Protein AF-A0A4U7EYM0-F1 (afdb_monomer_lite)

Foldseek 3Di:
DDPVVVVVVVLQVVQVVVVVCVVVVVDPPQWDRDGSDTHRNDPVVVVVVVVVCVPVVVVVVVVVVVVVVVVVVVVVVVVVVVVVVVVCVVPPDPDLCRDVQCVDPDPPSHPPDDD

Radius of gyration: 33.78 Å; chains: 1; bounding box: 42×58×90 Å

pLDDT: mean 76.02, std 15.26, range [50.72, 98.31]

Structure (mmCIF, N/CA/C/O backbone):
data_AF-A0A4U7EYM0-F1
#
_entry.id   AF-A0A4U7EYM0-F1
#
loop_
_atom_site.group_PDB
_atom_site.id
_atom_site.type_symbol
_atom_site.label_atom_id
_atom_site.label_alt_id
_atom_site.label_comp_id
_atom_site.label_asym_id
_atom_site.label_entity_id
_atom_site.label_seq_id
_atom_site.pdbx_PDB_ins_code
_atom_site.Cartn_x
_atom_site.Cartn_y
_atom_site.Cartn_z
_atom_site.occupancy
_atom_site.B_iso_or_equiv
_atom_site.auth_seq_id
_atom_site.auth_comp_id
_atom_site.auth_asym_id
_atom_site.auth_atom_id
_atom_site.pdbx_PDB_model_num
ATOM 1 N N . MET A 1 1 ? -23.290 41.414 9.572 1.00 57.75 1 MET A N 1
ATOM 2 C CA . MET A 1 1 ? -22.552 40.535 10.510 1.00 57.75 1 MET A CA 1
ATOM 3 C C . MET A 1 1 ? -22.313 39.215 9.796 1.00 57.75 1 MET A C 1
ATOM 5 O O . MET A 1 1 ? -23.268 38.661 9.271 1.00 57.75 1 MET A O 1
ATOM 9 N N . ASN A 1 2 ? -21.056 38.797 9.650 1.00 80.56 2 ASN A N 1
ATOM 10 C CA . ASN A 1 2 ? -20.677 37.737 8.712 1.00 80.56 2 ASN A CA 1
ATOM 11 C C . ASN A 1 2 ? -21.069 36.350 9.256 1.00 80.56 2 ASN A C 1
ATOM 13 O O . ASN A 1 2 ? -20.695 36.002 10.375 1.00 80.56 2 ASN A O 1
ATOM 17 N N . THR A 1 3 ? -21.802 35.558 8.473 1.00 81.00 3 THR A N 1
ATOM 18 C CA . THR A 1 3 ? -22.247 34.193 8.831 1.00 81.00 3 THR A CA 1
ATOM 19 C C . THR A 1 3 ? -21.072 33.282 9.184 1.00 81.00 3 THR A C 1
ATOM 21 O O . THR A 1 3 ? -21.160 32.466 10.097 1.00 81.00 3 THR A O 1
ATOM 24 N N . LEU A 1 4 ? -19.934 33.499 8.526 1.00 81.31 4 LEU A N 1
ATOM 25 C CA . LEU A 1 4 ? -18.688 32.773 8.744 1.00 81.31 4 LEU A CA 1
ATOM 26 C C . LEU A 1 4 ? -18.145 32.933 10.174 1.00 81.31 4 LEU A C 1
ATOM 28 O O . LEU A 1 4 ? -17.595 31.987 10.730 1.00 81.31 4 LEU A O 1
ATOM 32 N N . PHE A 1 5 ? -18.357 34.098 10.797 1.00 86.56 5 PHE A N 1
ATOM 33 C CA . PHE A 1 5 ? -17.927 34.359 12.172 1.00 86.56 5 PHE A CA 1
ATOM 34 C C . PHE A 1 5 ? -18.737 33.521 13.169 1.00 86.56 5 PHE A C 1
ATOM 36 O O . PHE A 1 5 ? -18.164 32.888 14.047 1.00 86.56 5 PHE A O 1
ATOM 43 N N . TRP A 1 6 ? -20.057 33.425 12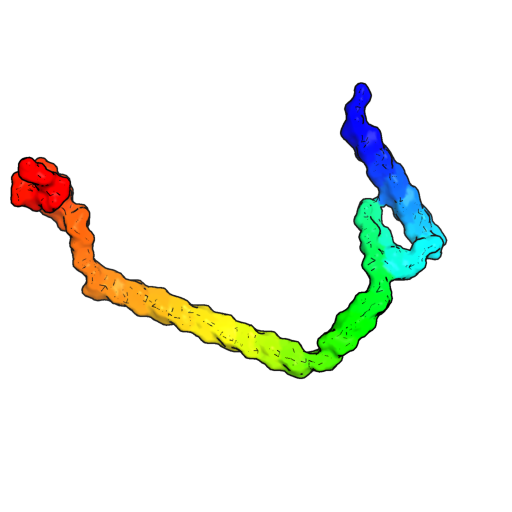.975 1.00 87.69 6 TRP A N 1
ATOM 44 C CA . TRP A 1 6 ? -20.937 32.600 13.809 1.00 87.69 6 TRP A CA 1
ATOM 45 C C . TRP A 1 6 ? -20.645 31.106 13.688 1.00 87.69 6 TRP A C 1
ATOM 47 O O . TRP A 1 6 ? -20.673 30.397 14.692 1.00 87.69 6 TRP A O 1
ATOM 57 N N . VAL A 1 7 ? -20.318 30.632 12.483 1.00 84.00 7 VAL A N 1
ATOM 58 C CA . VAL A 1 7 ? -19.906 29.237 12.269 1.00 84.00 7 VAL A CA 1
ATOM 59 C C . VAL A 1 7 ? -18.592 28.951 12.995 1.00 84.00 7 VAL A C 1
ATOM 61 O O . VAL A 1 7 ? -18.506 27.969 13.726 1.00 84.00 7 VAL A O 1
ATOM 64 N N . LEU A 1 8 ? -17.592 29.828 12.867 1.00 84.88 8 LEU A N 1
ATOM 65 C CA . LEU A 1 8 ? -16.308 29.686 13.565 1.00 84.88 8 LEU A CA 1
ATOM 66 C C . LEU A 1 8 ? -16.468 29.711 15.085 1.00 84.88 8 LEU A C 1
ATOM 68 O O . LEU A 1 8 ? -15.923 28.850 15.772 1.00 84.88 8 LEU A O 1
ATOM 72 N N . THR A 1 9 ? -17.252 30.650 15.615 1.00 88.31 9 THR A N 1
ATOM 73 C CA . THR A 1 9 ? -17.550 30.719 17.049 1.00 88.31 9 THR A CA 1
ATOM 74 C C . THR A 1 9 ? -18.300 29.476 17.523 1.00 88.31 9 THR A C 1
ATOM 76 O O . THR A 1 9 ? -17.955 28.934 18.568 1.00 88.31 9 THR A O 1
ATOM 79 N N . GLY A 1 10 ? -19.270 28.977 16.752 1.00 85.38 10 GLY A N 1
ATOM 80 C CA . GLY A 1 10 ? -19.999 27.748 17.070 1.00 85.38 10 GLY A CA 1
ATOM 81 C C . GLY A 1 10 ? -19.096 26.514 17.098 1.00 85.38 10 GLY A C 1
ATOM 82 O O . GLY A 1 10 ? -19.151 25.734 18.046 1.00 85.38 10 GLY A O 1
ATOM 83 N N . VAL A 1 11 ? -18.210 26.366 16.109 1.00 83.06 11 VAL A N 1
ATOM 84 C CA . VAL A 1 11 ? -17.242 25.257 16.038 1.00 83.06 11 VAL A CA 1
ATOM 85 C C . VAL A 1 11 ? -16.229 25.329 17.181 1.00 83.06 11 VAL A C 1
ATOM 87 O O . VAL A 1 11 ? -15.931 24.304 17.795 1.00 83.06 11 VAL A O 1
ATOM 90 N N . LEU A 1 12 ? -15.720 26.521 17.504 1.00 83.44 12 LEU A N 1
ATOM 91 C CA . LEU A 1 12 ? -14.781 26.713 18.612 1.00 83.44 12 LEU A CA 1
ATOM 92 C C . LEU A 1 12 ? -15.440 26.457 19.970 1.00 83.44 12 LEU A C 1
ATOM 94 O O . LEU A 1 12 ? -14.860 25.758 20.797 1.00 83.44 12 LEU A O 1
ATOM 98 N N . ALA A 1 13 ? -16.658 26.958 20.183 1.00 85.31 13 ALA A N 1
ATOM 99 C CA . ALA A 1 13 ? -17.414 26.720 21.409 1.00 85.31 13 ALA A CA 1
ATOM 100 C C . ALA A 1 13 ? -17.739 25.231 21.590 1.00 85.31 13 ALA A C 1
ATOM 102 O O . ALA A 1 13 ? -17.542 24.687 22.676 1.00 85.31 13 ALA A O 1
ATOM 103 N N . TYR A 1 14 ? -18.167 24.554 20.519 1.00 78.94 14 TYR A N 1
ATOM 104 C CA . TYR A 1 14 ? -18.392 23.110 20.523 1.00 78.94 14 TYR A CA 1
ATOM 105 C C . TYR A 1 14 ? -17.108 22.338 20.847 1.00 78.94 14 TYR A C 1
ATOM 107 O O . TYR A 1 14 ? -17.114 21.468 21.713 1.00 78.94 14 TYR A O 1
ATOM 115 N N . SER A 1 15 ? -15.993 22.694 20.204 1.00 72.69 15 SER A N 1
ATOM 116 C CA . SER A 1 15 ? -14.702 22.035 20.427 1.00 72.69 15 SER A CA 1
ATOM 117 C C . SER A 1 15 ? -14.215 22.219 21.866 1.00 72.69 15 SER A C 1
ATOM 119 O O . SER A 1 15 ? -13.784 21.254 22.491 1.00 72.69 15 SER A O 1
ATOM 121 N N . ALA A 1 16 ? -14.334 23.428 22.423 1.00 79.50 16 ALA A N 1
ATOM 122 C CA . ALA A 1 16 ? -13.968 23.712 23.808 1.00 79.50 16 ALA A CA 1
ATOM 123 C C . ALA A 1 16 ? -14.852 22.948 24.809 1.00 79.50 16 ALA A C 1
ATOM 125 O O . ALA A 1 16 ? -14.336 22.365 25.761 1.00 79.50 16 ALA A O 1
ATOM 126 N N . ALA A 1 17 ? -16.167 22.891 24.572 1.00 79.69 17 ALA A N 1
ATOM 127 C CA . ALA A 1 17 ? -17.091 22.119 25.400 1.00 79.69 17 ALA A CA 1
ATOM 128 C C . ALA A 1 17 ? -16.778 20.615 25.360 1.00 79.69 17 ALA A C 1
ATOM 130 O O . ALA A 1 17 ? -16.824 19.945 26.391 1.00 79.69 17 ALA A O 1
ATOM 131 N N . MET A 1 18 ? -16.421 20.092 24.184 1.00 67.75 18 MET A N 1
ATOM 132 C CA . MET A 1 18 ? -16.094 18.680 23.997 1.00 67.75 18 MET A CA 1
ATOM 133 C C . MET A 1 18 ? -14.759 18.302 24.654 1.00 67.75 18 MET A C 1
ATOM 135 O O . MET A 1 18 ? -14.682 17.263 25.303 1.00 67.75 18 MET A O 1
ATOM 139 N N . LEU A 1 19 ? -13.737 19.161 24.551 1.00 70.00 19 LEU A N 1
ATOM 140 C CA . LEU A 1 19 ? -12.451 18.988 25.242 1.00 70.00 19 LEU A CA 1
ATOM 141 C C . LEU A 1 19 ? -12.616 19.013 26.767 1.00 70.00 19 LEU A C 1
ATOM 143 O O . LEU A 1 19 ? -12.049 18.182 27.465 1.00 70.00 19 LEU A O 1
ATOM 147 N N . TRP A 1 20 ? -13.453 19.912 27.283 1.00 73.12 20 TRP A N 1
ATOM 148 C CA . TRP A 1 20 ? -13.741 19.989 28.715 1.00 73.12 20 TRP A CA 1
ATOM 149 C C . TRP A 1 20 ? -14.511 18.767 29.242 1.00 73.12 20 TRP A C 1
ATOM 151 O O . TRP A 1 20 ? -14.329 18.356 30.389 1.00 73.12 20 TRP A O 1
ATOM 161 N N . LEU A 1 21 ? -15.367 18.159 28.413 1.00 69.50 21 LEU A N 1
ATOM 162 C CA . LEU A 1 21 ? -16.046 16.899 28.735 1.00 69.50 21 LEU A CA 1
ATOM 163 C C . LEU A 1 21 ? -15.085 15.697 28.731 1.00 69.50 21 LEU A C 1
ATOM 165 O O . LEU A 1 21 ? -15.248 14.792 29.552 1.00 69.50 21 LEU A O 1
ATOM 169 N N . ASP A 1 22 ? -14.100 15.706 27.829 1.00 64.25 22 ASP A N 1
ATOM 170 C CA . ASP A 1 22 ? -13.041 14.694 27.722 1.00 64.25 22 ASP A CA 1
ATOM 171 C C . ASP A 1 22 ? -12.099 14.741 28.932 1.00 64.25 22 ASP A C 1
ATOM 173 O O . ASP A 1 22 ? -11.878 13.720 29.580 1.00 64.25 22 ASP A O 1
ATOM 177 N N . GLU A 1 23 ? -11.653 15.937 29.337 1.00 64.75 23 GLU A N 1
ATOM 178 C CA . GLU A 1 23 ? -10.830 16.129 30.544 1.00 64.75 23 GLU A CA 1
ATOM 179 C C . GLU A 1 23 ? -11.538 15.690 31.835 1.00 64.75 23 GLU A C 1
ATOM 181 O O . GLU A 1 23 ? -10.892 15.255 32.788 1.00 64.75 23 GLU A O 1
ATOM 186 N N . ARG A 1 24 ? -12.874 15.764 31.874 1.00 66.69 24 ARG A N 1
ATOM 187 C CA . ARG A 1 24 ? -13.686 15.319 33.018 1.00 66.69 24 ARG A CA 1
ATOM 188 C C . ARG A 1 24 ? -13.892 13.805 33.087 1.00 66.69 24 ARG A C 1
ATOM 190 O O . ARG A 1 24 ? -14.511 13.338 34.041 1.00 66.69 24 ARG A O 1
ATOM 197 N N . GLY A 1 25 ? -13.411 13.041 32.103 1.00 58.38 25 GLY A N 1
ATOM 198 C CA . GLY A 1 25 ? -13.461 11.575 32.118 1.00 58.38 25 GLY A CA 1
ATOM 199 C C . GLY A 1 25 ? -14.876 10.987 32.073 1.00 58.38 25 GLY A C 1
ATOM 200 O O . GLY A 1 25 ? -15.078 9.831 32.434 1.00 58.38 25 GLY A O 1
ATOM 201 N N . VAL A 1 26 ? -15.872 11.777 31.656 1.00 60.59 26 VAL A N 1
ATOM 202 C CA . VAL A 1 26 ? -17.271 11.326 31.514 1.00 60.59 26 VAL A CA 1
ATOM 203 C C . VAL A 1 26 ? -17.482 10.605 30.177 1.00 60.59 26 VAL A C 1
ATOM 205 O O . VAL A 1 26 ? -18.482 9.914 29.981 1.00 60.59 26 VAL A O 1
ATOM 208 N N . LEU A 1 27 ? -16.539 10.765 29.242 1.00 56.19 27 LEU A N 1
ATOM 20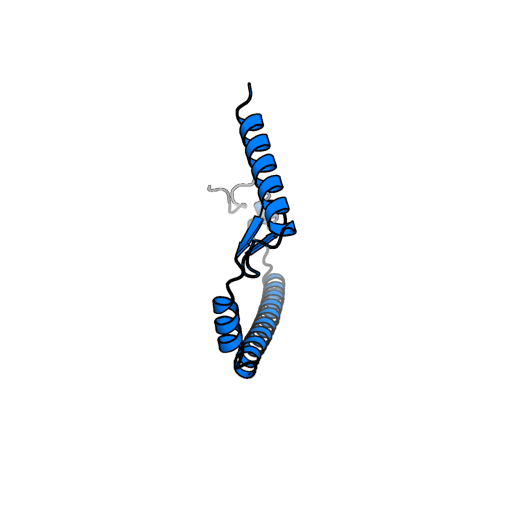9 C CA . LEU A 1 27 ? -16.540 10.078 27.960 1.00 56.19 27 LEU A CA 1
ATOM 210 C C . LEU A 1 27 ? -15.938 8.671 28.132 1.00 56.19 27 LEU A C 1
ATOM 212 O O . LEU A 1 27 ? -14.829 8.538 28.644 1.00 56.19 27 LEU A O 1
ATOM 216 N N . PRO A 1 28 ? -16.652 7.604 27.726 1.00 58.31 28 PRO A N 1
ATOM 217 C CA . PRO A 1 28 ? -16.126 6.245 27.805 1.00 58.31 28 PRO A CA 1
ATOM 218 C C . PRO A 1 28 ? -14.893 6.095 26.904 1.00 58.31 28 PRO A C 1
ATOM 220 O O . PRO A 1 28 ? -14.884 6.646 25.806 1.00 58.31 28 PRO A O 1
ATOM 223 N N . ASP A 1 29 ? -13.917 5.262 27.298 1.00 59.72 29 ASP A N 1
ATOM 224 C CA . ASP A 1 29 ? -12.638 5.000 26.588 1.00 59.72 29 ASP A CA 1
ATOM 225 C C . ASP A 1 29 ? -12.769 4.660 25.083 1.00 59.72 29 ASP A C 1
ATOM 227 O O . ASP A 1 29 ? -11.795 4.653 24.324 1.00 59.72 29 ASP A O 1
ATOM 231 N N . SER A 1 30 ? -13.984 4.345 24.631 1.00 55.62 30 SER A N 1
ATOM 232 C CA . SER A 1 30 ? -14.353 4.173 23.227 1.00 55.62 30 SER A CA 1
ATOM 233 C C . SER A 1 30 ? -14.446 5.471 22.414 1.00 55.62 30 SER A C 1
ATOM 235 O O . SER A 1 30 ? -14.582 5.397 21.195 1.00 55.62 30 SER A O 1
ATOM 237 N N . ILE A 1 31 ? -14.411 6.649 23.035 1.00 58.59 31 ILE A N 1
ATOM 238 C CA . ILE A 1 31 ? -14.523 7.951 22.372 1.00 58.59 31 ILE A CA 1
ATOM 239 C C . ILE A 1 31 ? -13.304 8.764 22.788 1.00 58.59 31 ILE A C 1
ATOM 241 O O . ILE A 1 31 ? -13.212 9.189 23.929 1.00 58.59 31 ILE A O 1
ATOM 245 N N . ARG A 1 32 ? -12.353 8.954 21.870 1.00 58.53 32 ARG A N 1
ATOM 246 C CA . ARG A 1 32 ? -11.210 9.841 22.103 1.00 58.53 32 ARG A CA 1
ATOM 247 C C . ARG A 1 32 ? -11.439 11.131 21.336 1.00 58.53 32 ARG A C 1
ATOM 249 O O . ARG A 1 32 ? -11.572 11.107 20.107 1.00 58.53 32 ARG A O 1
ATOM 256 N N . VAL A 1 33 ? -11.479 12.240 22.059 1.00 59.81 33 VAL A N 1
ATOM 257 C CA . VAL A 1 33 ? -11.536 13.576 21.473 1.00 59.81 33 VAL A CA 1
ATOM 258 C C . VAL A 1 33 ? -10.096 14.009 21.207 1.00 59.81 33 VAL A C 1
ATOM 260 O O . VAL A 1 33 ? -9.242 13.988 22.084 1.00 59.81 33 VAL A O 1
ATOM 263 N N . SER A 1 34 ? -9.756 14.321 19.961 1.00 59.19 34 SER A N 1
ATOM 264 C CA . SER A 1 34 ? -8.450 14.896 19.616 1.00 59.19 34 SER A CA 1
ATOM 265 C C . SER A 1 34 ? -8.713 16.201 18.877 1.00 59.19 34 SER A C 1
ATOM 267 O O . SER A 1 34 ? -8.711 16.254 17.649 1.00 59.19 34 SER A O 1
ATOM 269 N N . GLY A 1 35 ? -9.041 17.245 19.646 1.00 64.25 35 GLY A N 1
ATOM 270 C CA . GLY A 1 35 ? -9.480 18.542 19.120 1.00 64.25 35 GLY A CA 1
ATOM 271 C C . GLY A 1 35 ? -10.900 18.487 18.521 1.00 64.25 35 GLY A C 1
ATOM 272 O O . GLY A 1 35 ? -11.779 17.887 19.135 1.00 64.25 35 GLY A O 1
ATOM 273 N N . PRO A 1 36 ? -11.160 19.078 17.334 1.00 57.94 36 PRO A N 1
ATOM 274 C CA . PRO A 1 36 ? -12.485 19.072 16.695 1.00 57.94 36 PRO A CA 1
ATOM 275 C C . PRO A 1 36 ? -12.880 17.709 16.097 1.00 57.94 36 PRO A C 1
ATOM 277 O O . PRO A 1 36 ? -13.976 17.562 15.558 1.00 57.94 36 PRO A O 1
ATOM 280 N N . ILE A 1 37 ? -11.988 16.714 16.145 1.00 56.78 37 ILE A N 1
ATOM 281 C CA . ILE A 1 37 ? -12.199 15.393 15.552 1.00 56.78 37 ILE A CA 1
ATOM 282 C C . ILE A 1 37 ? -12.531 14.392 16.660 1.00 56.78 37 ILE A C 1
ATOM 284 O O . ILE A 1 37 ? -11.741 14.160 17.580 1.00 56.78 37 ILE A O 1
ATOM 288 N N . LEU A 1 38 ? -13.697 13.759 16.533 1.00 63.12 38 LEU A N 1
ATOM 289 C CA . LEU A 1 38 ? -14.134 12.663 17.392 1.00 63.12 38 LEU A CA 1
ATOM 290 C C . LEU A 1 38 ? -13.694 11.331 16.796 1.00 63.12 38 LEU A C 1
ATOM 292 O O . LEU A 1 38 ? -14.181 10.916 15.745 1.00 63.12 38 LEU A O 1
ATOM 296 N N . THR A 1 39 ? -12.790 10.636 17.483 1.00 66.81 39 THR A N 1
ATOM 297 C CA . THR A 1 39 ? -12.384 9.288 17.084 1.00 66.81 39 THR A CA 1
ATOM 298 C C . THR A 1 39 ? -13.167 8.264 17.895 1.00 66.81 39 THR A C 1
ATOM 300 O O . THR A 1 39 ? -12.898 8.037 19.076 1.00 66.81 39 THR A O 1
ATOM 303 N N . LEU A 1 40 ? -14.132 7.615 17.245 1.00 64.19 40 LEU A N 1
ATOM 304 C CA . LEU A 1 40 ? -14.883 6.498 17.813 1.00 64.19 40 LEU A CA 1
ATOM 305 C C . LEU A 1 40 ? -14.052 5.212 17.702 1.00 64.19 40 LEU A C 1
ATOM 307 O O . LEU A 1 40 ? -13.973 4.576 16.650 1.00 64.19 40 LEU A O 1
ATOM 311 N N . ARG A 1 41 ? -13.423 4.807 18.803 1.00 62.44 41 ARG A N 1
ATOM 312 C CA . ARG A 1 41 ? -12.702 3.541 18.931 1.00 62.44 41 ARG A CA 1
ATOM 313 C C . ARG A 1 41 ? -13.658 2.463 19.439 1.00 62.44 41 ARG A C 1
ATOM 315 O O . ARG A 1 41 ? -13.779 2.212 20.634 1.00 62.44 41 ARG A O 1
ATOM 322 N N . THR A 1 42 ? -14.323 1.766 18.521 1.00 67.31 42 THR A N 1
ATOM 323 C CA . THR A 1 42 ? -15.114 0.586 18.897 1.00 67.31 42 THR A CA 1
ATOM 324 C C . THR A 1 42 ? -14.185 -0.592 19.216 1.00 67.31 42 THR A C 1
ATOM 326 O O . THR A 1 42 ? -13.421 -1.068 18.375 1.00 67.31 42 THR A O 1
ATOM 329 N N . LEU A 1 43 ? -14.252 -1.110 20.446 1.00 64.56 43 LEU A N 1
ATOM 330 C CA . LEU A 1 43 ? -13.479 -2.293 20.861 1.00 64.56 43 LEU A CA 1
ATOM 331 C C . LEU A 1 43 ? -13.822 -3.537 20.018 1.00 64.56 43 LEU A C 1
ATOM 333 O O . LEU A 1 43 ? -12.967 -4.390 19.782 1.00 64.56 43 LEU A O 1
ATOM 337 N N . ARG A 1 44 ? -15.055 -3.609 19.496 1.00 67.50 44 ARG A N 1
ATOM 338 C CA . ARG A 1 44 ? -15.527 -4.703 18.631 1.00 67.50 44 ARG A CA 1
ATOM 339 C C . ARG A 1 44 ? -14.758 -4.785 17.308 1.00 67.50 44 ARG A C 1
ATOM 341 O O . ARG A 1 44 ? -14.402 -5.886 16.893 1.00 67.50 44 ARG A O 1
ATOM 348 N N . GLY A 1 45 ? -14.450 -3.645 16.682 1.00 70.06 45 GLY A N 1
ATOM 349 C CA . GLY A 1 45 ? -13.683 -3.608 15.433 1.00 70.06 45 GLY A CA 1
ATOM 350 C C . GLY A 1 45 ? -12.257 -4.125 15.618 1.00 70.06 45 GLY A C 1
ATOM 351 O O . GLY A 1 45 ? -11.769 -4.914 14.813 1.00 70.06 45 GLY A O 1
ATOM 352 N N . ARG A 1 46 ? -11.620 -3.772 16.741 1.00 75.12 46 ARG A N 1
ATOM 353 C CA . ARG A 1 46 ? -10.284 -4.272 17.087 1.00 75.12 46 ARG A CA 1
ATOM 354 C C . ARG A 1 46 ? -10.264 -5.792 17.252 1.00 75.12 46 ARG A C 1
ATOM 356 O O . ARG A 1 46 ? -9.387 -6.433 16.695 1.00 75.12 46 ARG A O 1
ATOM 363 N N . ILE A 1 47 ? -11.236 -6.371 17.958 1.00 78.75 47 ILE A N 1
ATOM 364 C CA . ILE A 1 47 ? -11.311 -7.828 18.168 1.00 78.75 47 ILE A CA 1
ATOM 365 C C . ILE A 1 47 ? -11.490 -8.568 16.837 1.00 78.75 47 ILE A C 1
ATOM 367 O O . ILE A 1 47 ? -10.872 -9.612 16.618 1.00 78.75 47 ILE A O 1
ATOM 371 N N . PHE A 1 48 ? -12.317 -8.030 15.937 1.00 83.12 48 PHE A N 1
ATOM 372 C CA . PHE A 1 48 ? -12.497 -8.583 14.597 1.00 83.12 48 PHE A CA 1
ATOM 373 C C . PHE A 1 48 ? -11.198 -8.531 13.780 1.00 83.12 48 PHE A C 1
ATOM 375 O O . PHE A 1 48 ? -10.784 -9.552 13.231 1.00 83.12 48 PHE A O 1
ATOM 382 N N . LEU A 1 49 ? -10.522 -7.379 13.759 1.00 83.88 49 LEU A N 1
ATOM 383 C CA . LEU A 1 49 ? -9.242 -7.209 13.068 1.00 83.88 49 LEU A CA 1
ATOM 384 C C . LEU A 1 49 ? -8.148 -8.102 13.661 1.00 83.88 49 LEU A C 1
ATOM 386 O O . LEU A 1 49 ? -7.433 -8.758 12.911 1.00 83.88 49 LEU A O 1
ATOM 390 N N . ASP A 1 50 ? -8.065 -8.209 14.988 1.00 84.31 50 ASP A N 1
ATOM 391 C CA . ASP A 1 50 ? -7.133 -9.111 15.666 1.00 84.31 50 ASP A CA 1
ATOM 392 C C . ASP A 1 50 ? -7.415 -10.569 15.290 1.00 84.31 50 ASP A C 1
ATOM 394 O O . ASP A 1 50 ? -6.480 -11.327 15.038 1.00 84.31 50 ASP A O 1
ATOM 398 N N . ARG A 1 51 ? -8.692 -10.973 15.191 1.00 85.44 51 ARG A N 1
ATOM 399 C CA . ARG A 1 51 ? -9.092 -12.322 14.759 1.00 85.44 51 ARG A CA 1
ATOM 400 C C . ARG A 1 51 ? -8.733 -12.585 13.297 1.00 85.44 51 ARG A C 1
ATOM 402 O O . ARG A 1 51 ? -8.244 -13.672 12.998 1.00 85.44 51 ARG A O 1
ATOM 409 N N . LEU A 1 52 ? -8.927 -11.607 12.416 1.00 87.69 52 LEU A N 1
ATOM 410 C CA . LEU A 1 52 ? -8.585 -11.697 10.995 1.00 87.69 52 LEU A CA 1
ATOM 411 C C . LEU A 1 52 ? -7.065 -11.669 10.754 1.00 87.69 52 LEU A C 1
ATOM 413 O O . LEU A 1 52 ? -6.568 -12.300 9.822 1.00 87.69 52 LEU A O 1
ATOM 417 N N . ALA A 1 53 ? -6.314 -11.002 11.632 1.00 84.75 53 ALA A N 1
ATOM 418 C CA . ALA A 1 53 ? -4.856 -10.946 11.614 1.00 84.75 53 ALA A CA 1
ATOM 419 C C . ALA A 1 53 ? -4.179 -12.179 12.251 1.00 84.75 53 ALA A C 1
ATOM 421 O O . ALA A 1 53 ? -2.964 -12.348 12.108 1.00 84.75 53 ALA A O 1
ATOM 422 N N . ARG A 1 54 ? -4.928 -13.067 12.932 1.00 86.25 54 ARG A N 1
ATOM 423 C CA . ARG A 1 54 ? -4.394 -14.305 13.547 1.00 86.25 54 ARG A CA 1
ATOM 424 C C . ARG A 1 54 ? -3.569 -15.171 12.591 1.00 86.25 54 ARG A C 1
ATOM 426 O O . ARG A 1 54 ? -2.476 -15.575 12.994 1.00 86.25 54 ARG A O 1
ATOM 433 N N . PRO A 1 55 ? -4.005 -15.470 11.351 1.00 88.94 55 PRO A N 1
ATOM 434 C CA . PRO A 1 55 ? -3.217 -16.269 10.419 1.00 88.94 55 PRO A CA 1
ATOM 435 C C . PRO A 1 55 ? -2.074 -15.452 9.791 1.00 88.94 55 PRO A C 1
ATOM 437 O O . PRO A 1 55 ? -1.997 -15.280 8.576 1.00 88.94 55 PRO A O 1
ATOM 440 N N . LYS A 1 56 ? -1.122 -14.987 10.612 1.00 85.12 56 LYS A N 1
ATOM 441 C CA . LYS A 1 56 ? 0.044 -14.192 10.180 1.00 85.12 56 LYS A CA 1
ATOM 442 C C . LYS A 1 56 ? 0.856 -14.868 9.072 1.00 85.12 56 LYS A C 1
ATOM 444 O O . LYS A 1 56 ? 1.478 -14.184 8.270 1.00 85.12 56 LYS A O 1
ATOM 449 N N . ARG A 1 57 ? 0.865 -16.205 9.026 1.00 87.62 57 ARG A N 1
ATOM 450 C CA . ARG A 1 57 ? 1.548 -16.983 7.981 1.00 87.62 57 ARG A CA 1
ATOM 451 C C . ARG A 1 57 ? 0.911 -16.804 6.601 1.00 87.62 57 ARG A C 1
ATOM 453 O O . ARG A 1 57 ? 1.654 -16.584 5.654 1.00 87.62 57 ARG A O 1
ATOM 460 N N . LEU A 1 58 ? -0.422 -16.834 6.501 1.00 91.31 58 LEU A N 1
ATOM 461 C CA . LEU A 1 58 ? -1.136 -16.585 5.240 1.00 91.31 58 LEU A CA 1
ATOM 462 C C . LEU A 1 58 ? -0.859 -15.168 4.739 1.00 91.31 58 LEU A C 1
ATOM 464 O O . LEU A 1 58 ? -0.438 -14.991 3.602 1.00 91.31 58 LEU A O 1
ATOM 468 N N . TRP A 1 59 ? -0.994 -14.173 5.619 1.00 93.69 59 TRP A N 1
ATOM 469 C CA . TRP A 1 59 ? -0.722 -12.777 5.276 1.00 93.69 59 TRP A CA 1
ATOM 470 C C . TRP A 1 59 ? 0.724 -12.546 4.832 1.00 93.69 59 TRP A C 1
ATOM 472 O O . TRP A 1 59 ? 0.957 -11.842 3.856 1.00 93.69 59 TRP A O 1
ATOM 482 N N . ARG A 1 60 ? 1.700 -13.177 5.497 1.00 90.62 60 ARG A N 1
ATOM 483 C CA . ARG A 1 60 ? 3.110 -13.113 5.083 1.00 90.62 60 ARG A CA 1
ATOM 484 C C . ARG A 1 60 ? 3.360 -13.803 3.748 1.00 90.62 60 ARG A C 1
ATOM 486 O O . ARG A 1 60 ? 4.128 -13.278 2.957 1.00 90.62 60 ARG A O 1
ATOM 493 N N . ALA A 1 61 ? 2.729 -14.946 3.489 1.00 93.19 61 ALA A N 1
ATOM 494 C CA . ALA A 1 61 ? 2.859 -15.629 2.207 1.00 93.19 61 ALA A CA 1
ATOM 495 C C . ALA A 1 61 ? 2.309 -14.761 1.067 1.00 93.19 61 ALA A C 1
ATOM 497 O O . ALA A 1 61 ? 3.008 -14.548 0.084 1.00 93.19 61 ALA A O 1
ATOM 498 N N . VAL A 1 62 ? 1.114 -14.185 1.235 1.00 94.12 62 VAL A N 1
ATOM 499 C CA . VAL A 1 62 ? 0.517 -13.264 0.254 1.00 94.12 62 VAL A CA 1
ATOM 500 C C . VAL A 1 62 ? 1.385 -12.020 0.063 1.00 94.12 62 VAL A C 1
ATOM 502 O O . VAL A 1 62 ? 1.650 -11.636 -1.071 1.00 94.12 62 VAL A O 1
ATOM 505 N N . ALA A 1 63 ? 1.879 -11.420 1.148 1.00 93.44 63 ALA A N 1
ATOM 506 C CA . ALA A 1 63 ? 2.748 -10.248 1.071 1.00 93.44 63 ALA A CA 1
ATOM 507 C C . ALA A 1 63 ? 4.072 -10.554 0.354 1.00 93.44 63 ALA A C 1
ATOM 509 O O . ALA A 1 63 ? 4.483 -9.792 -0.513 1.00 93.44 63 ALA A O 1
ATOM 510 N N . ASN A 1 64 ? 4.714 -11.683 0.665 1.00 95.69 64 ASN A N 1
ATOM 511 C CA . ASN A 1 64 ? 5.963 -12.092 0.025 1.00 95.69 64 ASN A CA 1
ATOM 512 C C . ASN A 1 64 ? 5.758 -12.472 -1.446 1.00 95.69 64 ASN A C 1
ATOM 514 O O . ASN A 1 64 ? 6.604 -12.149 -2.274 1.00 95.69 64 ASN A O 1
ATOM 518 N N . LEU A 1 65 ? 4.638 -13.119 -1.786 1.00 96.50 65 LEU A N 1
ATOM 519 C CA . LEU A 1 65 ? 4.268 -13.402 -3.174 1.00 96.50 65 LEU A CA 1
ATOM 520 C C . LEU A 1 65 ? 4.006 -12.112 -3.951 1.00 96.50 65 LEU A C 1
ATOM 522 O O . LEU A 1 65 ? 4.501 -11.968 -5.063 1.00 96.50 65 LEU A O 1
ATOM 526 N N . GLY A 1 66 ? 3.280 -11.161 -3.360 1.00 95.44 66 GLY A N 1
ATOM 527 C CA . GLY A 1 66 ? 3.040 -9.851 -3.961 1.00 95.44 66 GLY A CA 1
ATOM 528 C C . GLY A 1 66 ? 4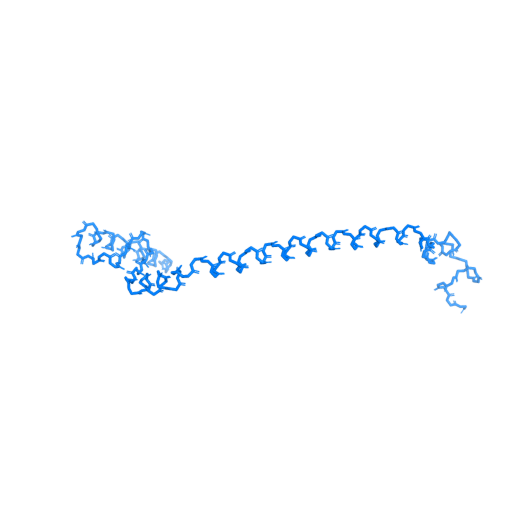.334 -9.064 -4.158 1.00 95.44 66 GLY A C 1
ATOM 529 O O . GLY A 1 66 ? 4.566 -8.532 -5.238 1.00 95.44 66 GLY A O 1
ATOM 530 N N . LEU A 1 67 ? 5.211 -9.051 -3.152 1.00 96.94 67 LEU A N 1
ATOM 531 C CA . LEU A 1 67 ? 6.517 -8.398 -3.227 1.00 96.94 67 LEU A CA 1
ATOM 532 C C . LEU A 1 67 ? 7.408 -9.041 -4.297 1.00 96.94 67 LEU A C 1
ATOM 534 O O . LEU A 1 67 ? 7.988 -8.334 -5.116 1.00 96.94 67 LEU A O 1
ATOM 538 N N . GLY A 1 68 ? 7.488 -10.374 -4.320 1.00 96.94 68 GLY A N 1
ATOM 539 C CA . GLY A 1 68 ? 8.242 -11.112 -5.331 1.00 96.94 68 GLY A CA 1
ATOM 540 C C . GLY A 1 68 ? 7.692 -10.884 -6.738 1.00 96.94 68 GLY A C 1
ATOM 541 O O . GLY A 1 68 ? 8.454 -10.586 -7.651 1.00 96.94 68 GLY A O 1
ATOM 542 N N . GLY A 1 69 ? 6.369 -10.947 -6.909 1.00 97.56 69 GLY A N 1
ATOM 543 C CA . GLY A 1 69 ? 5.703 -10.687 -8.185 1.00 97.56 69 GLY A CA 1
ATOM 544 C C . GLY A 1 69 ? 5.918 -9.258 -8.683 1.00 97.56 69 GLY A C 1
ATOM 545 O O . GLY A 1 69 ? 6.232 -9.061 -9.854 1.00 97.56 69 GLY A O 1
ATOM 546 N N . ALA A 1 70 ? 5.831 -8.267 -7.794 1.00 97.69 70 ALA A N 1
ATOM 547 C CA . ALA A 1 70 ? 6.133 -6.877 -8.122 1.00 97.69 70 ALA A CA 1
ATOM 548 C C . ALA A 1 70 ? 7.597 -6.700 -8.553 1.00 97.69 70 ALA A C 1
ATOM 550 O O . ALA A 1 70 ? 7.866 -6.028 -9.546 1.00 97.69 70 ALA A O 1
ATOM 551 N N . LEU A 1 71 ? 8.537 -7.348 -7.860 1.00 98.12 71 LEU A N 1
ATOM 552 C CA . LEU A 1 71 ? 9.957 -7.310 -8.210 1.00 98.12 71 LEU A CA 1
ATOM 553 C C . LEU A 1 71 ? 10.203 -7.929 -9.594 1.00 98.12 71 LEU A C 1
ATOM 555 O O . LEU A 1 71 ? 10.880 -7.325 -10.424 1.00 98.12 71 LEU A O 1
ATOM 559 N N . VAL A 1 72 ? 9.591 -9.081 -9.884 1.00 98.12 72 VAL A N 1
ATOM 560 C CA . VAL A 1 72 ? 9.644 -9.713 -11.213 1.00 98.12 72 VAL A CA 1
ATOM 561 C C . VAL A 1 72 ? 9.057 -8.794 -12.285 1.00 98.12 72 VAL A C 1
ATOM 563 O O . VAL A 1 72 ? 9.664 -8.632 -13.340 1.00 98.12 72 VAL A O 1
ATOM 566 N N . ALA A 1 73 ? 7.920 -8.148 -12.018 1.00 97.88 73 ALA A N 1
ATOM 567 C CA . ALA A 1 73 ? 7.297 -7.218 -12.955 1.00 97.88 73 ALA A CA 1
ATOM 568 C C . ALA A 1 73 ? 8.174 -5.984 -13.221 1.00 97.88 73 ALA A C 1
ATOM 570 O O . ALA A 1 73 ? 8.297 -5.561 -14.372 1.00 97.88 73 ALA A O 1
ATOM 571 N N . MET A 1 74 ? 8.823 -5.429 -12.191 1.00 98.31 74 MET A N 1
ATOM 572 C CA . MET A 1 74 ? 9.762 -4.312 -12.342 1.00 98.31 74 MET A CA 1
ATOM 573 C C . MET A 1 74 ? 10.962 -4.707 -13.203 1.00 98.31 74 MET A C 1
ATOM 575 O O . MET A 1 74 ? 11.279 -4.003 -14.160 1.00 98.31 74 MET A O 1
ATOM 579 N N . VAL A 1 75 ? 11.598 -5.845 -12.908 1.00 98.25 75 VAL A N 1
ATOM 580 C CA . VAL A 1 75 ? 12.743 -6.343 -13.686 1.00 98.25 75 VAL A CA 1
ATOM 581 C C . VAL A 1 75 ? 12.327 -6.655 -15.123 1.00 98.25 75 VAL A C 1
ATOM 583 O O . VAL A 1 75 ? 13.014 -6.250 -16.057 1.00 98.25 75 VAL A O 1
ATOM 586 N N . GLY A 1 76 ? 11.181 -7.309 -15.320 1.00 98.12 76 GLY A N 1
ATOM 587 C CA . GLY A 1 76 ? 10.647 -7.608 -16.648 1.00 98.12 76 GLY A CA 1
ATOM 588 C C . GLY A 1 76 ? 10.385 -6.342 -17.460 1.00 98.12 76 GLY A C 1
ATOM 589 O O . GLY A 1 76 ? 10.839 -6.233 -18.596 1.00 98.12 76 GLY A O 1
ATOM 590 N N . SER A 1 77 ? 9.733 -5.347 -16.857 1.00 97.69 77 SER A N 1
ATOM 591 C CA . SER A 1 77 ? 9.473 -4.054 -17.503 1.00 97.69 77 SER A C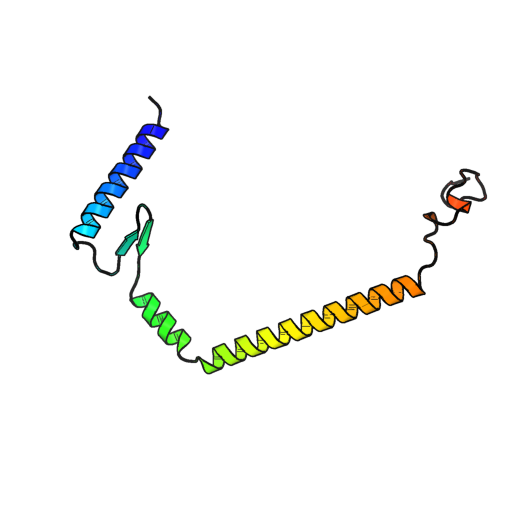A 1
ATOM 592 C C . SER A 1 77 ? 10.771 -3.331 -17.858 1.00 97.69 77 SER A C 1
ATOM 594 O O . SER A 1 77 ? 10.905 -2.795 -18.953 1.00 97.69 77 SER A O 1
ATOM 596 N N . PHE A 1 78 ? 11.760 -3.363 -16.966 1.00 97.81 78 PHE A N 1
ATOM 597 C CA . PHE A 1 78 ? 13.070 -2.770 -17.211 1.00 97.81 7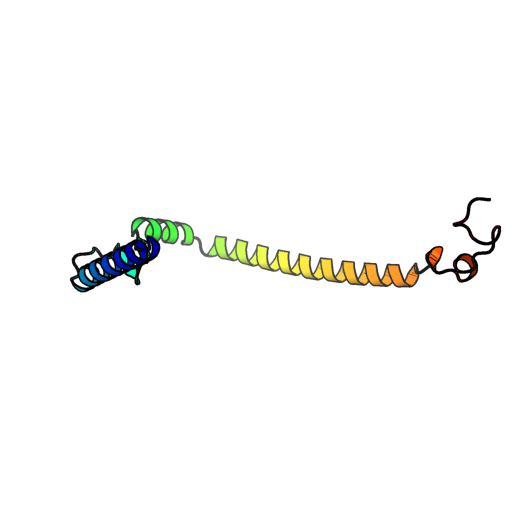8 PHE A CA 1
ATOM 598 C C . PHE A 1 78 ? 13.800 -3.433 -18.391 1.00 97.81 78 PHE A C 1
ATOM 600 O O . PHE A 1 78 ? 14.314 -2.740 -19.268 1.00 97.81 78 PHE A O 1
ATOM 607 N N . VAL A 1 79 ? 13.790 -4.768 -18.466 1.00 97.81 79 VAL A N 1
ATOM 608 C CA . VAL A 1 79 ? 14.365 -5.518 -19.596 1.00 97.81 79 VAL A CA 1
ATOM 609 C C . VAL A 1 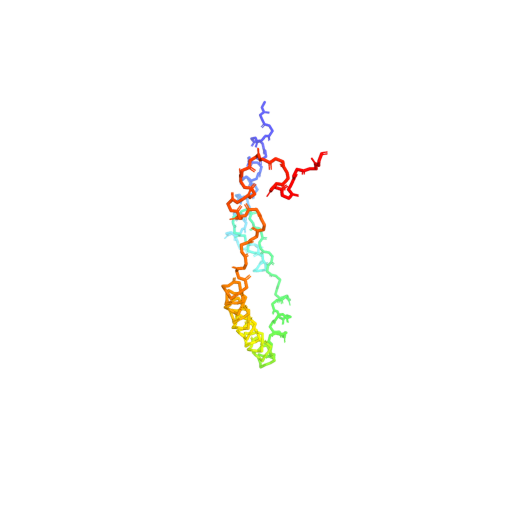79 ? 13.637 -5.198 -20.902 1.00 97.81 79 VAL A C 1
ATOM 611 O O . VAL A 1 79 ? 14.293 -4.985 -21.921 1.00 97.81 79 VAL A O 1
ATOM 614 N N . LEU A 1 80 ? 12.303 -5.113 -20.878 1.00 97.06 80 LEU A N 1
ATOM 615 C CA . LEU A 1 80 ? 11.512 -4.729 -22.050 1.00 97.06 80 LEU A CA 1
ATOM 616 C C . LEU A 1 80 ? 11.884 -3.332 -22.549 1.00 97.06 80 LEU A C 1
ATOM 618 O O . LEU A 1 80 ? 12.070 -3.158 -23.749 1.00 97.06 80 LEU A O 1
ATOM 622 N N . ILE A 1 81 ? 12.057 -2.363 -21.647 1.00 96.56 81 ILE A N 1
ATOM 623 C CA . ILE A 1 81 ? 12.480 -1.002 -22.002 1.00 96.56 81 ILE A CA 1
ATOM 624 C C . ILE A 1 81 ? 13.866 -1.015 -22.655 1.00 96.56 81 ILE A C 1
ATOM 626 O O . ILE A 1 81 ? 14.045 -0.402 -23.706 1.00 96.56 81 ILE A O 1
ATOM 630 N N . ILE A 1 82 ? 14.836 -1.742 -22.085 1.00 96.62 82 ILE A N 1
ATOM 631 C CA . ILE A 1 82 ? 16.177 -1.875 -22.681 1.00 96.62 82 ILE A CA 1
ATOM 632 C C . ILE A 1 82 ? 16.092 -2.500 -24.072 1.00 96.62 82 ILE A C 1
ATOM 634 O O . ILE A 1 82 ? 16.749 -2.028 -24.999 1.00 96.62 82 ILE A O 1
ATOM 638 N N . ASN A 1 83 ? 15.289 -3.552 -24.231 1.00 95.31 83 ASN A N 1
ATOM 639 C CA . ASN A 1 83 ? 15.120 -4.198 -25.523 1.00 95.31 83 ASN A CA 1
ATOM 640 C C . ASN A 1 83 ? 14.492 -3.238 -26.541 1.00 95.31 83 ASN A C 1
ATOM 642 O O . ASN A 1 83 ? 14.988 -3.129 -27.654 1.00 95.31 83 ASN A O 1
ATOM 646 N N . SER A 1 84 ? 13.476 -2.479 -26.127 1.00 91.38 84 SER A N 1
ATOM 647 C CA . SER A 1 84 ? 12.825 -1.465 -26.960 1.00 91.38 84 SER A CA 1
ATOM 648 C C . SER A 1 84 ? 13.787 -0.344 -27.370 1.00 91.38 84 SER A C 1
ATOM 650 O O . SER A 1 84 ? 13.729 0.150 -28.495 1.00 91.38 84 SER A O 1
ATOM 652 N N . ALA A 1 85 ? 14.700 0.055 -26.481 1.00 90.88 85 ALA A N 1
ATOM 653 C CA . ALA A 1 85 ? 15.743 1.026 -26.794 1.00 90.88 85 ALA A CA 1
ATOM 654 C C . ALA A 1 85 ? 16.739 0.473 -27.826 1.00 90.88 85 ALA A C 1
ATOM 656 O O . ALA A 1 85 ? 17.071 1.172 -28.780 1.00 90.88 85 ALA A O 1
ATOM 657 N N . ARG A 1 86 ? 17.168 -0.791 -27.681 1.00 91.75 86 ARG A N 1
ATOM 658 C CA . ARG A 1 86 ? 18.045 -1.461 -28.660 1.00 91.75 86 ARG A CA 1
ATOM 659 C C . ARG A 1 86 ? 17.388 -1.577 -30.026 1.00 91.75 86 ARG A C 1
ATOM 661 O O . ARG A 1 86 ? 17.980 -1.149 -31.005 1.00 91.75 86 ARG A O 1
ATOM 668 N N . THR A 1 87 ? 16.146 -2.058 -30.086 1.00 87.56 87 THR A N 1
ATOM 669 C CA . THR A 1 87 ? 15.422 -2.152 -31.358 1.00 87.56 87 THR A CA 1
ATOM 670 C C . THR A 1 87 ? 15.282 -0.785 -32.008 1.00 87.56 87 THR A C 1
ATOM 672 O O . THR A 1 87 ? 15.496 -0.674 -33.202 1.00 87.56 87 THR A O 1
ATOM 675 N N . THR A 1 88 ? 15.003 0.269 -31.233 1.00 84.69 88 THR A N 1
ATOM 676 C CA . THR A 1 88 ? 14.907 1.638 -31.765 1.00 84.69 88 THR A CA 1
ATOM 677 C C . THR A 1 88 ? 16.230 2.117 -32.362 1.00 84.69 88 THR A C 1
ATOM 679 O O . THR A 1 88 ? 16.206 2.796 -33.380 1.00 84.69 88 THR A O 1
ATOM 682 N N . LEU A 1 89 ? 17.372 1.764 -31.763 1.00 83.31 89 LEU A N 1
ATOM 683 C CA . LEU A 1 89 ? 18.699 2.081 -32.300 1.00 83.31 89 LEU A CA 1
ATOM 684 C C . LEU A 1 89 ? 19.002 1.292 -33.584 1.00 83.31 89 LEU A C 1
ATOM 686 O O . LEU A 1 89 ? 19.499 1.873 -34.544 1.00 83.31 89 LEU A O 1
ATOM 690 N N . ASP A 1 90 ? 18.664 0.002 -33.619 1.00 78.19 90 ASP A N 1
ATOM 691 C CA . ASP A 1 90 ? 18.933 -0.877 -34.765 1.00 78.19 90 ASP A CA 1
ATOM 692 C C . ASP A 1 90 ? 18.005 -0.587 -35.959 1.00 78.19 90 ASP A C 1
ATOM 694 O O . ASP A 1 90 ? 18.425 -0.642 -37.114 1.00 78.19 90 ASP A O 1
ATOM 698 N N . THR A 1 91 ? 16.738 -0.247 -35.697 1.00 65.69 91 THR A N 1
ATOM 699 C CA . THR A 1 91 ? 15.737 0.111 -36.714 1.00 65.69 91 THR A CA 1
ATOM 700 C C . THR A 1 91 ? 15.546 1.616 -36.851 1.00 65.69 91 THR A C 1
ATOM 702 O O . THR A 1 91 ? 14.502 2.041 -37.348 1.00 65.69 91 THR A O 1
ATOM 705 N N . ALA A 1 92 ? 16.512 2.435 -36.420 1.00 60.22 92 ALA A N 1
ATOM 706 C CA . ALA A 1 92 ? 16.526 3.874 -36.676 1.00 60.22 92 ALA A CA 1
ATOM 707 C C . ALA A 1 92 ? 16.723 4.147 -38.180 1.00 60.22 92 ALA A C 1
ATOM 709 O O . ALA A 1 92 ? 17.728 4.709 -38.609 1.00 60.22 92 ALA A O 1
ATOM 710 N N . GLN A 1 93 ? 15.761 3.749 -39.013 1.00 59.81 93 GLN A N 1
ATOM 711 C CA . GLN A 1 93 ? 15.581 4.384 -40.303 1.00 59.81 93 GLN A CA 1
ATOM 712 C C . GLN A 1 93 ? 15.110 5.813 -40.028 1.00 59.81 93 GLN A C 1
ATOM 714 O O . GLN A 1 93 ? 14.192 6.000 -39.220 1.00 59.81 93 GLN A O 1
ATOM 719 N N . PRO A 1 94 ? 15.726 6.831 -40.655 1.00 54.88 94 PRO A N 1
ATOM 720 C CA . PRO A 1 94 ? 15.247 8.195 -40.525 1.00 54.88 94 PRO A CA 1
ATOM 721 C C . PRO A 1 94 ? 13.781 8.196 -40.952 1.00 54.88 94 PRO A C 1
ATOM 723 O O . PRO A 1 94 ? 13.472 7.873 -42.100 1.00 54.88 94 PRO A O 1
ATOM 726 N N . ALA A 1 95 ? 12.877 8.508 -40.014 1.00 58.97 95 ALA A N 1
ATOM 727 C CA . ALA A 1 95 ? 11.476 8.760 -40.333 1.00 58.97 95 ALA A CA 1
ATOM 728 C C . ALA A 1 95 ? 11.448 9.683 -41.556 1.00 58.97 95 ALA A C 1
ATOM 730 O O . ALA A 1 95 ? 12.265 10.599 -41.603 1.00 58.97 95 ALA A O 1
ATOM 731 N N . ALA A 1 96 ? 10.572 9.458 -42.540 1.00 55.44 96 ALA A N 1
ATOM 732 C CA . ALA A 1 96 ? 10.591 10.194 -43.813 1.00 55.44 96 ALA A CA 1
ATOM 733 C C . ALA A 1 96 ? 10.723 11.725 -43.630 1.00 55.44 96 ALA A C 1
ATOM 735 O O . ALA A 1 96 ? 11.394 12.392 -44.405 1.00 55.44 96 ALA A O 1
ATOM 736 N N . ILE A 1 97 ? 10.198 12.275 -42.533 1.00 50.72 97 ILE A N 1
ATOM 737 C CA . ILE A 1 97 ? 10.303 13.691 -42.139 1.00 50.72 97 ILE A CA 1
ATOM 738 C C . ILE A 1 97 ? 11.755 14.160 -41.866 1.00 50.72 97 ILE A C 1
ATOM 740 O O . ILE A 1 97 ? 12.074 15.327 -42.060 1.00 50.72 97 ILE A O 1
ATOM 744 N N . GLN A 1 98 ? 12.647 13.276 -41.417 1.00 54.28 98 GLN A N 1
ATOM 745 C CA . GLN A 1 98 ? 14.056 13.562 -41.108 1.00 54.28 98 GLN A CA 1
ATOM 746 C C . GLN A 1 98 ? 15.012 13.313 -42.283 1.00 54.28 98 GLN A C 1
ATOM 748 O O . GLN A 1 98 ? 16.223 13.486 -42.140 1.00 54.28 98 GLN A O 1
ATOM 753 N N . GLN A 1 99 ? 14.506 12.909 -43.450 1.00 59.44 99 GLN A N 1
ATOM 754 C CA . GLN A 1 99 ? 15.328 12.855 -44.652 1.00 59.44 99 GLN A CA 1
ATOM 755 C C . GLN A 1 99 ? 15.524 14.289 -45.176 1.00 59.44 99 GLN A C 1
ATOM 757 O O . GLN A 1 99 ? 14.531 14.975 -45.419 1.00 59.44 99 GLN A O 1
ATOM 762 N N . PRO A 1 100 ? 16.765 14.769 -45.388 1.00 59.56 100 PRO A N 1
ATOM 763 C CA . PRO A 1 100 ? 17.031 16.167 -45.759 1.00 59.56 100 PRO A CA 1
ATOM 764 C C . PRO A 1 100 ? 16.334 16.603 -47.060 1.00 59.56 100 PRO A C 1
ATOM 766 O O . PRO A 1 100 ? 16.016 17.775 -47.238 1.00 59.56 100 PRO A O 1
ATOM 769 N N . GLN A 1 101 ? 16.031 15.645 -47.934 1.00 59.41 101 GLN A N 1
ATOM 770 C CA . GLN A 1 101 ? 15.236 15.813 -49.152 1.00 59.41 101 GLN A CA 1
ATOM 771 C C . GLN A 1 101 ? 13.770 16.231 -48.893 1.00 59.41 101 GLN A C 1
ATOM 773 O O . GLN A 1 101 ? 13.242 17.041 -49.647 1.00 59.41 101 GLN A O 1
ATOM 778 N N . ASN A 1 102 ? 13.150 15.806 -47.783 1.00 56.12 102 ASN A N 1
ATOM 779 C CA . ASN A 1 102 ? 11.781 16.192 -47.401 1.00 56.12 102 ASN A CA 1
ATOM 780 C C . ASN A 1 102 ? 11.700 17.541 -46.655 1.00 56.12 102 ASN A C 1
ATOM 782 O O . ASN A 1 102 ? 10.606 18.067 -46.451 1.00 56.12 102 ASN A O 1
ATOM 786 N N . PHE A 1 103 ? 12.843 18.132 -46.279 1.00 60.06 103 PHE A N 1
ATOM 787 C CA . PHE A 1 103 ? 12.921 19.497 -45.736 1.00 60.06 103 PHE A CA 1
ATOM 788 C C . PHE A 1 103 ? 12.959 20.563 -46.846 1.00 60.06 103 PHE A C 1
ATOM 790 O O . PHE A 1 103 ? 12.627 21.726 -46.620 1.00 60.06 103 PHE A O 1
ATOM 797 N N . LEU A 1 104 ? 13.352 20.174 -48.063 1.00 59.78 104 LEU A N 1
ATOM 798 C CA . LEU A 1 104 ? 13.347 21.047 -49.230 1.00 59.78 104 LEU A CA 1
ATOM 799 C C . LEU A 1 104 ? 11.924 21.116 -49.804 1.00 59.78 104 LEU A C 1
ATOM 801 O O . LEU A 1 104 ? 11.346 20.111 -50.219 1.00 59.78 104 LEU A O 1
ATOM 805 N N . ILE A 1 105 ? 11.346 22.320 -49.828 1.00 63.16 105 ILE A N 1
ATOM 806 C CA . ILE A 1 105 ? 10.032 22.614 -50.426 1.00 63.16 105 ILE A CA 1
ATOM 807 C C . ILE A 1 105 ? 10.198 22.672 -51.954 1.00 63.16 105 ILE A C 1
ATOM 809 O O . ILE A 1 105 ? 10.107 23.730 -52.570 1.00 63.16 105 ILE A O 1
ATOM 813 N N . ILE A 1 106 ? 10.539 21.539 -52.567 1.00 63.16 106 ILE A N 1
ATOM 814 C CA . ILE A 1 106 ? 10.654 21.394 -54.019 1.00 63.16 106 ILE A CA 1
ATOM 815 C C . ILE A 1 106 ? 9.685 20.274 -54.440 1.00 63.16 106 ILE A C 1
ATOM 817 O O . ILE A 1 106 ? 9.873 19.123 -54.034 1.00 63.16 106 ILE A O 1
ATOM 821 N N . PRO A 1 107 ? 8.628 20.581 -55.214 1.00 52.44 107 PRO A N 1
ATOM 822 C CA . PRO A 1 107 ? 7.658 19.581 -55.651 1.00 52.44 107 PRO A CA 1
ATOM 823 C C . PRO A 1 107 ? 8.309 18.544 -56.582 1.00 52.44 107 PRO A C 1
ATOM 825 O O . PRO A 1 107 ? 9.139 18.889 -57.422 1.00 52.44 107 PRO A O 1
ATOM 828 N N . GLY A 1 108 ? 7.960 17.265 -56.406 1.00 64.19 108 GLY A N 1
ATOM 829 C CA . GLY A 1 108 ? 8.524 16.128 -57.154 1.00 64.19 108 GLY A CA 1
ATOM 830 C C . GLY A 1 108 ? 9.722 15.421 -56.496 1.00 64.19 108 GLY A C 1
ATOM 831 O O . GLY A 1 108 ? 10.020 14.291 -56.871 1.00 64.19 108 GLY A O 1
ATOM 832 N N . VAL A 1 109 ? 10.369 16.034 -55.495 1.00 61.88 109 VAL A N 1
ATOM 833 C CA . VAL A 1 109 ? 11.399 15.394 -54.635 1.00 61.88 109 VAL A CA 1
ATOM 834 C C . VAL A 1 109 ? 10.977 15.287 -53.163 1.00 61.88 109 VAL A C 1
ATOM 836 O O . VAL A 1 109 ? 11.661 14.644 -52.372 1.00 61.88 109 VAL A O 1
ATOM 839 N N . ASN A 1 110 ? 9.851 15.913 -52.809 1.00 55.53 110 ASN A N 1
ATOM 840 C CA . ASN A 1 110 ? 9.254 15.909 -51.480 1.00 55.53 110 ASN A CA 1
ATOM 841 C C . ASN A 1 110 ? 7.983 15.048 -51.486 1.00 55.53 110 ASN A C 1
ATOM 843 O O . ASN A 1 110 ? 7.051 15.336 -52.237 1.00 55.53 110 ASN A O 1
ATOM 847 N N . GLU A 1 111 ? 7.934 14.015 -50.643 1.00 64.44 111 GLU A N 1
ATOM 848 C CA . GLU A 1 111 ? 6.798 13.079 -50.563 1.00 64.44 111 GLU A CA 1
ATOM 849 C C . GLU A 1 111 ? 5.542 13.673 -49.890 1.00 64.44 111 GLU A C 1
ATOM 851 O O . GLU A 1 111 ? 4.473 13.066 -49.942 1.00 64.44 111 GLU A O 1
ATOM 856 N N . PHE A 1 112 ? 5.640 14.850 -49.260 1.00 61.78 112 PHE A N 1
ATOM 857 C CA . PHE A 1 112 ? 4.543 15.474 -48.505 1.00 61.78 112 PHE A CA 1
ATOM 858 C C . PHE A 1 112 ? 3.737 16.512 -49.294 1.00 61.78 112 PHE A C 1
ATOM 860 O O . PHE A 1 112 ? 2.710 16.983 -48.801 1.00 61.78 112 PHE A O 1
ATOM 867 N N . LEU A 1 113 ? 4.179 16.881 -50.498 1.00 58.38 113 LEU A N 1
ATOM 868 C CA . LEU A 1 113 ? 3.450 17.804 -51.363 1.00 58.38 113 LEU A CA 1
ATOM 869 C C . LEU A 1 113 ? 2.762 17.018 -52.486 1.00 58.38 113 LEU A C 1
ATOM 871 O O . LEU A 1 113 ? 3.460 16.398 -53.291 1.00 58.38 113 LEU A O 1
ATOM 875 N N . PRO A 1 114 ? 1.418 17.027 -52.568 1.00 57.25 114 PRO A N 1
ATOM 876 C CA . PRO A 1 114 ? 0.741 16.522 -53.753 1.00 57.25 114 PRO A CA 1
ATOM 877 C C . PRO A 1 114 ? 1.112 17.388 -54.966 1.00 57.25 114 PRO A C 1
ATOM 879 O O . PRO A 1 114 ? 1.384 18.581 -54.816 1.00 57.25 114 PRO A O 1
ATOM 882 N N . LEU A 1 115 ? 1.150 16.750 -56.140 1.00 59.72 115 LEU A N 1
ATOM 883 C CA . LEU A 1 115 ? 1.456 17.377 -57.431 1.00 59.72 115 LEU A CA 1
ATOM 884 C C . LEU A 1 115 ? 0.510 18.540 -57.757 1.00 59.72 115 LEU A C 1
ATOM 886 O O . LEU A 1 115 ? -0.711 18.386 -57.518 1.00 59.72 115 LEU A O 1
#

Secondary structure (DSSP, 8-state):
--HHHHHHHHHHHHHHHHHHHHHTT-S-TTEEEETTEEEE--HHHHHHHHHHHS-HHHHHHHHHHHHHHHHHHHHHHHHHHHHHHHHHHHT----GGGSHHHHS--BTTBTTS--

Sequence (115 aa):
MNTLFWVLTGVLAYSAAMLWLDERGVLPDSIRVSGPILTLRTLRGRIFLDRLARPKRLWRAVANLGLGGALVAMVGSFVLIINSARTTLDTAQPAAIQQPQNFLIIPGVNEFLPL